Protein AF-A0A2V7AFZ6-F1 (afdb_monomer)

Radius of gyration: 11.43 Å; Cα contacts (8 Å, |Δi|>4): 87; chains: 1; bounding box: 21×25×34 Å

Nearest PDB structures (foldseek):
  7bev-assembly1_A  TM=9.613E-01  e=1.254E-01  Homo sapiens
  2gw1-assembly1_B  TM=9.669E-01  e=3.782E-01  Saccharomyces cerevisiae
  3uq3-assembly1_A  TM=9.406E-01  e=9.583E-01  Saccharomyces cerevisiae S288C
  2xpi-assembly1_D  TM=8.911E-01  e=7.596E-01  Schizosaccharomyces pombe
  8a61-assembly1_J  TM=9.153E-01  e=1.016E+00  Saccharomyces cerevisiae

pLDDT: mean 94.57, std 6.98, range [62.78, 98.69]

Secondary structure (DSSP, 8-state):
--HHHHHHHHHHHHHHHHHHHHTT-HHHHHHHHHHHHHH---HHHHHHHHHHHHHTT-HHHHHHTT-

Solvent-accessible surface area (backbone atoms only — not comparable to full-atom values): 3416 Å² total; per-residue (Å²): 132,54,75,65,58,30,46,51,53,15,50,56,29,28,54,51,14,49,58,29,41,78,70,67,40,42,72,62,12,46,58,27,17,52,52,8,41,73,52,34,78,47,73,66,34,33,53,52,38,19,51,45,27,45,76,72,68,38,52,76,63,18,54,61,50,75,112

Foldseek 3Di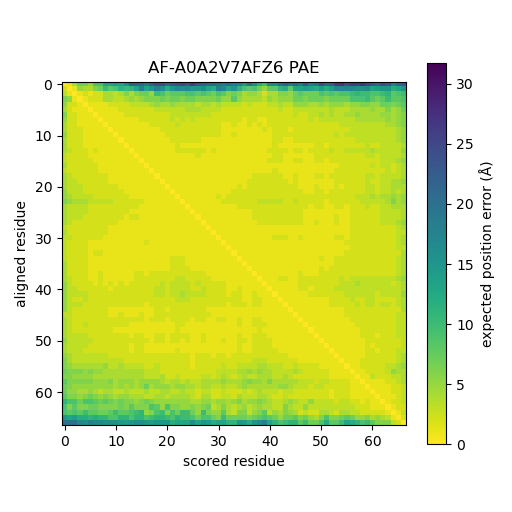:
DDPVVLLVQLVVLQVVLVVCVVVVVLVSSLVSLVVSVVSPNDLSSLQVNLVSCVVVVNNVRSVVSVD

Sequence (67 aa):
MDASEKRERATELWQEAYRRQMKGELDRAIELYKRSLEAWPTAEAHTFLGWTYSFQGRIEEATAECL

Mean predicted aligned error: 2.85 Å

Structure (mmCIF, N/CA/C/O backbone):
data_AF-A0A2V7AFZ6-F1
#
_entry.id   AF-A0A2V7AFZ6-F1
#
loop_
_atom_site.group_PDB
_atom_site.id
_atom_site.type_symbol
_atom_site.label_atom_id
_atom_site.label_alt_id
_atom_site.label_comp_id
_atom_site.label_asym_id
_atom_site.label_entity_id
_atom_site.label_seq_id
_atom_site.pdbx_PDB_ins_code
_atom_site.Cartn_x
_atom_site.Cartn_y
_atom_site.Cartn_z
_atom_site.occupancy
_atom_site.B_iso_or_equiv
_atom_site.auth_seq_id
_atom_site.auth_comp_id
_atom_site.auth_asym_id
_atom_site.auth_atom_id
_atom_site.pdbx_PDB_model_num
ATOM 1 N N . MET A 1 1 ? 4.719 -7.228 -22.555 1.00 62.78 1 MET A N 1
ATOM 2 C CA . MET A 1 1 ? 5.078 -6.339 -21.440 1.00 62.78 1 MET A CA 1
ATOM 3 C C . MET A 1 1 ? 6.392 -6.812 -20.878 1.00 62.78 1 MET A C 1
ATOM 5 O O . MET A 1 1 ? 6.461 -7.932 -20.374 1.00 62.78 1 MET A O 1
ATOM 9 N N . ASP A 1 2 ? 7.406 -5.984 -21.058 1.00 88.00 2 ASP A N 1
ATOM 10 C CA . ASP A 1 2 ? 8.736 -6.136 -20.490 1.00 88.00 2 ASP A CA 1
ATOM 11 C C . ASP A 1 2 ? 8.676 -6.055 -18.950 1.00 88.00 2 ASP A C 1
ATOM 13 O O . ASP A 1 2 ? 7.776 -5.443 -18.369 1.00 88.00 2 ASP A O 1
ATOM 17 N N . ALA A 1 3 ? 9.615 -6.710 -18.267 1.00 86.25 3 ALA A N 1
ATOM 18 C CA . ALA A 1 3 ? 9.695 -6.688 -16.808 1.00 86.25 3 ALA A CA 1
ATOM 19 C C . ALA A 1 3 ? 9.927 -5.262 -16.277 1.00 86.25 3 ALA A C 1
ATOM 21 O O . ALA A 1 3 ? 9.427 -4.921 -15.204 1.00 86.25 3 ALA A O 1
ATOM 22 N N . SER A 1 4 ? 10.625 -4.422 -17.051 1.00 91.00 4 SER A N 1
ATOM 23 C CA . SER A 1 4 ? 10.795 -2.998 -16.753 1.00 91.00 4 SER A CA 1
ATOM 24 C C . SER A 1 4 ? 9.452 -2.260 -16.743 1.00 91.00 4 SER A C 1
ATOM 26 O O . SER A 1 4 ? 9.110 -1.619 -15.751 1.00 91.00 4 SER A O 1
ATOM 28 N N . GLU A 1 5 ? 8.635 -2.449 -17.786 1.00 93.56 5 GLU A N 1
ATOM 29 C CA . GLU A 1 5 ? 7.313 -1.815 -17.916 1.00 93.56 5 GLU A CA 1
ATOM 30 C C . GLU A 1 5 ? 6.370 -2.212 -16.770 1.00 93.56 5 GLU A C 1
ATOM 32 O O . GLU A 1 5 ? 5.633 -1.382 -16.239 1.00 93.56 5 GLU A O 1
ATOM 37 N N . LYS A 1 6 ? 6.401 -3.482 -16.341 1.00 94.31 6 LYS A N 1
ATOM 38 C CA . LYS A 1 6 ? 5.588 -3.952 -15.205 1.00 94.31 6 LYS A CA 1
ATOM 39 C C . LYS A 1 6 ? 5.998 -3.298 -13.885 1.00 94.31 6 LYS A C 1
ATOM 41 O O . LYS A 1 6 ? 5.129 -2.912 -13.103 1.00 94.31 6 LYS A O 1
ATOM 46 N N . ARG A 1 7 ? 7.305 -3.151 -13.644 1.00 94.81 7 ARG A N 1
ATOM 47 C CA . ARG A 1 7 ? 7.841 -2.501 -12.436 1.00 94.81 7 ARG A CA 1
ATOM 48 C C . ARG A 1 7 ? 7.550 -1.006 -12.410 1.00 94.81 7 ARG A C 1
ATOM 50 O O . ARG A 1 7 ? 7.182 -0.479 -11.361 1.00 94.81 7 ARG A O 1
ATOM 57 N N . GLU A 1 8 ? 7.680 -0.331 -13.546 1.00 96.12 8 GLU A N 1
ATOM 58 C CA . GLU A 1 8 ? 7.316 1.081 -13.679 1.00 96.12 8 GLU A CA 1
ATOM 59 C C . GLU A 1 8 ? 5.822 1.270 -13.410 1.00 96.12 8 GLU A C 1
ATOM 61 O O . GLU A 1 8 ? 5.437 2.075 -12.562 1.00 96.12 8 GLU A O 1
ATOM 66 N N . ARG A 1 9 ? 4.978 0.423 -14.011 1.00 96.44 9 ARG A N 1
ATOM 67 C CA . ARG A 1 9 ? 3.535 0.464 -13.784 1.00 96.44 9 ARG A CA 1
ATOM 68 C C . ARG A 1 9 ? 3.155 0.236 -12.322 1.00 96.44 9 ARG A C 1
ATOM 70 O O . ARG A 1 9 ? 2.305 0.951 -11.791 1.00 96.44 9 ARG A O 1
ATOM 77 N N . ALA A 1 10 ? 3.772 -0.740 -11.660 1.00 97.56 10 ALA A N 1
ATOM 78 C CA . ALA A 1 10 ? 3.574 -0.956 -10.231 1.00 97.56 10 ALA A CA 1
ATOM 79 C C . ALA A 1 10 ? 4.006 0.269 -9.412 1.00 97.56 10 ALA A C 1
ATOM 81 O O . ALA A 1 10 ? 3.301 0.659 -8.478 1.00 97.56 10 ALA A O 1
ATOM 82 N N . THR A 1 11 ? 5.110 0.916 -9.804 1.00 97.19 11 THR A N 1
ATOM 83 C CA . THR A 1 11 ? 5.628 2.130 -9.159 1.00 97.19 11 THR A CA 1
ATOM 84 C C . THR A 1 11 ? 4.632 3.282 -9.219 1.00 97.19 11 THR A C 1
ATOM 86 O O . THR A 1 11 ? 4.309 3.880 -8.195 1.00 97.19 11 THR A O 1
ATOM 89 N N . GLU A 1 12 ? 4.073 3.552 -10.396 1.00 98.06 12 GLU A N 1
ATOM 90 C CA . GLU A 1 12 ? 3.038 4.576 -10.562 1.00 98.06 12 GLU A CA 1
ATOM 91 C C . GLU A 1 12 ? 1.805 4.299 -9.692 1.00 98.06 12 GLU A C 1
ATOM 93 O O . GLU A 1 12 ? 1.249 5.211 -9.072 1.00 98.06 12 GLU A O 1
ATOM 98 N N . LEU A 1 13 ? 1.377 3.033 -9.650 1.00 98.50 13 LEU A N 1
ATOM 99 C CA . LEU A 1 13 ? 0.181 2.611 -8.928 1.00 98.50 13 LEU A CA 1
ATOM 100 C C . LEU A 1 13 ? 0.339 2.773 -7.414 1.00 98.50 13 LEU A C 1
ATOM 102 O O . LEU A 1 13 ? -0.559 3.341 -6.792 1.00 98.50 13 LEU A O 1
ATOM 106 N N . TRP A 1 14 ? 1.461 2.345 -6.818 1.00 97.62 14 TRP A N 1
ATOM 107 C CA . TRP A 1 14 ? 1.647 2.505 -5.370 1.00 97.62 14 TRP A CA 1
ATOM 108 C C . TRP A 1 14 ? 1.865 3.974 -4.985 1.00 97.62 14 TRP A C 1
ATOM 110 O O . TRP A 1 14 ? 1.390 4.404 -3.938 1.00 97.62 14 TRP A O 1
ATOM 120 N N . GLN A 1 15 ? 2.501 4.785 -5.839 1.00 98.44 15 GLN A N 1
ATOM 121 C CA . GLN A 1 15 ? 2.639 6.222 -5.580 1.00 98.44 15 GLN A CA 1
ATOM 122 C C . GLN A 1 15 ? 1.289 6.950 -5.614 1.00 98.44 15 GLN A C 1
ATOM 124 O O . GLN A 1 15 ? 1.046 7.848 -4.805 1.00 98.44 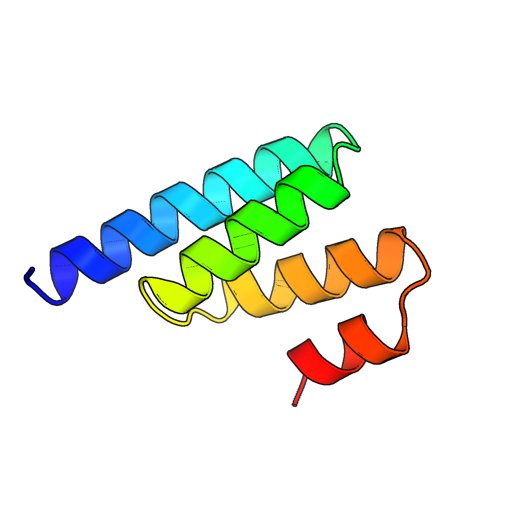15 GLN A O 1
ATOM 129 N N . GLU A 1 16 ? 0.396 6.585 -6.539 1.00 98.56 16 GLU A N 1
ATOM 130 C CA . GLU A 1 16 ? -0.975 7.105 -6.535 1.00 98.56 16 GLU A CA 1
ATOM 131 C C . GLU A 1 16 ? -1.750 6.606 -5.315 1.00 98.56 16 GLU A C 1
ATOM 133 O O . GLU A 1 16 ? -2.412 7.411 -4.663 1.00 98.56 16 GLU A O 1
ATOM 138 N N . ALA A 1 17 ? -1.619 5.327 -4.956 1.00 98.44 17 ALA A N 1
ATOM 139 C CA . ALA A 1 17 ? -2.217 4.772 -3.744 1.00 98.44 17 ALA A CA 1
ATOM 140 C C . ALA A 1 17 ? -1.796 5.561 -2.495 1.00 98.44 17 ALA A C 1
ATOM 142 O O . ALA A 1 17 ? -2.647 5.968 -1.705 1.00 98.44 17 ALA A O 1
ATOM 143 N N . TYR A 1 18 ? -0.508 5.886 -2.379 1.00 98.38 18 TYR A N 1
ATOM 144 C CA . TYR A 1 18 ? 0.028 6.687 -1.283 1.00 98.38 18 TYR A CA 1
ATOM 145 C C . TYR A 1 18 ? -0.583 8.087 -1.231 1.00 98.38 18 TYR A C 1
ATOM 147 O O . TYR A 1 18 ? -1.010 8.547 -0.172 1.00 98.38 18 TYR A O 1
ATOM 155 N N . ARG A 1 19 ? -0.737 8.759 -2.378 1.00 98.69 19 ARG A N 1
ATOM 156 C CA . ARG A 1 19 ? -1.428 10.060 -2.429 1.00 98.69 19 ARG A CA 1
ATOM 157 C C . ARG A 1 19 ? -2.879 9.972 -1.954 1.00 98.69 19 ARG A C 1
ATOM 159 O O . ARG A 1 19 ? -3.358 10.915 -1.328 1.00 98.69 19 ARG A O 1
ATOM 166 N N . ARG A 1 20 ? -3.579 8.872 -2.246 1.00 98.25 20 ARG A N 1
ATOM 167 C CA . ARG A 1 20 ? -4.958 8.624 -1.785 1.00 98.25 20 ARG A CA 1
ATOM 168 C C . ARG A 1 20 ? -5.002 8.352 -0.285 1.00 98.25 20 ARG A C 1
ATOM 170 O O . ARG A 1 20 ? -5.803 8.967 0.413 1.00 98.25 20 ARG A O 1
ATOM 177 N N . GLN A 1 21 ? -4.078 7.535 0.218 1.00 98.12 21 GLN A N 1
ATOM 178 C CA . GLN A 1 21 ? -3.916 7.258 1.645 1.00 98.12 21 GLN A CA 1
ATOM 179 C C . GLN A 1 21 ? -3.706 8.553 2.439 1.00 98.12 2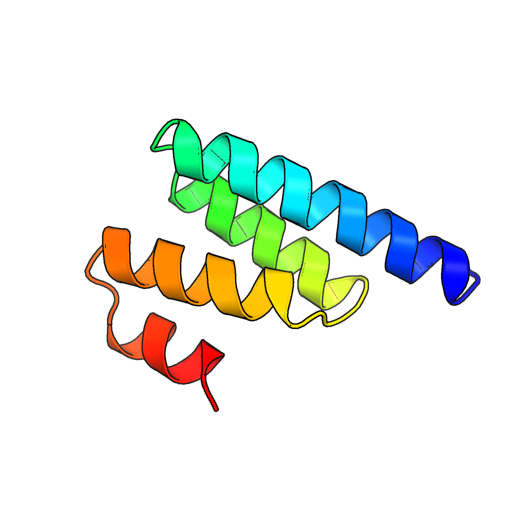1 GLN A C 1
ATOM 181 O O . GLN A 1 21 ? -4.407 8.794 3.418 1.00 98.12 21 GLN A O 1
ATOM 186 N N . MET A 1 22 ? -2.822 9.438 1.967 1.00 97.81 22 MET A N 1
ATOM 187 C CA . MET A 1 22 ? -2.550 10.732 2.608 1.00 97.81 22 MET A CA 1
ATOM 188 C C . MET A 1 22 ? -3.746 11.696 2.601 1.00 97.81 22 MET A C 1
ATOM 190 O O . MET A 1 22 ? -3.791 12.619 3.410 1.00 97.81 22 MET A O 1
ATOM 194 N N . LYS A 1 23 ? -4.723 11.491 1.711 1.00 97.94 23 LYS A N 1
ATOM 195 C CA . LYS A 1 23 ? -5.991 12.241 1.679 1.00 97.94 23 LYS A CA 1
ATOM 196 C C . LYS A 1 23 ? -7.086 11.614 2.549 1.00 97.94 23 LYS A C 1
ATOM 198 O O . LYS A 1 23 ? -8.184 12.156 2.608 1.00 97.94 23 LYS A O 1
ATOM 203 N N . GLY A 1 24 ? -6.816 10.476 3.192 1.00 97.00 24 GLY A N 1
ATOM 204 C CA . GLY A 1 24 ? -7.817 9.696 3.925 1.00 97.00 24 GLY A CA 1
ATOM 205 C C . GLY A 1 24 ? -8.738 8.866 3.024 1.00 97.00 24 GLY A C 1
ATOM 206 O O . GLY A 1 24 ? -9.686 8.260 3.511 1.00 97.00 24 GLY A O 1
ATOM 207 N N . GLU A 1 25 ? -8.462 8.789 1.718 1.00 98.25 25 GLU A N 1
ATOM 208 C CA . GLU A 1 25 ? -9.210 7.973 0.753 1.00 98.25 25 GLU A CA 1
ATOM 209 C C . GLU A 1 25 ? -8.741 6.502 0.833 1.00 98.25 25 GLU A C 1
ATOM 211 O O . GLU A 1 25 ? -8.213 5.944 -0.132 1.00 98.25 25 GLU A O 1
ATOM 216 N N . LEU A 1 26 ? -8.874 5.886 2.015 1.00 97.44 26 LEU A N 1
ATOM 217 C CA . LEU A 1 26 ? -8.218 4.617 2.366 1.00 97.44 26 LEU A CA 1
ATOM 218 C C . LEU A 1 26 ? -8.676 3.431 1.499 1.00 97.44 26 LEU A C 1
ATOM 220 O O . LEU A 1 26 ? -7.833 2.673 1.027 1.00 97.44 26 LEU A O 1
ATOM 224 N N . ASP A 1 27 ? -9.973 3.306 1.200 1.00 97.88 27 ASP A N 1
ATOM 225 C CA . ASP A 1 27 ? -10.476 2.228 0.328 1.00 97.88 27 ASP A CA 1
ATOM 226 C C . ASP A 1 27 ? -9.891 2.323 -1.085 1.00 97.88 27 ASP A C 1
ATOM 228 O O . ASP A 1 27 ? -9.474 1.327 -1.680 1.00 97.88 27 ASP A O 1
ATOM 232 N N . ARG A 1 28 ? -9.780 3.551 -1.607 1.00 97.88 28 ARG A N 1
ATOM 233 C CA . ARG A 1 28 ? -9.196 3.795 -2.927 1.00 97.88 28 ARG A CA 1
ATOM 234 C C . ARG A 1 28 ? -7.699 3.506 -2.940 1.00 97.88 28 ARG A C 1
ATOM 236 O O . ARG A 1 28 ? -7.188 2.994 -3.934 1.00 97.88 28 ARG A O 1
ATOM 243 N N . ALA A 1 29 ? -7.002 3.827 -1.851 1.00 98.56 29 ALA A N 1
ATOM 244 C CA . ALA A 1 29 ? -5.597 3.483 -1.683 1.00 98.56 29 ALA A CA 1
ATOM 245 C C . ALA A 1 29 ? -5.392 1.960 -1.695 1.00 98.56 29 ALA A C 1
ATOM 247 O O . ALA A 1 29 ? -4.531 1.478 -2.427 1.00 98.56 29 ALA A O 1
ATOM 248 N N . ILE A 1 30 ? -6.231 1.199 -0.984 1.00 98.31 30 ILE A N 1
ATOM 249 C CA . ILE A 1 30 ? -6.181 -0.273 -0.958 1.00 98.31 30 ILE A CA 1
ATOM 250 C C . ILE A 1 30 ? -6.328 -0.866 -2.362 1.00 98.31 30 ILE A C 1
ATOM 252 O O . ILE A 1 30 ? -5.518 -1.703 -2.761 1.00 98.31 30 ILE A O 1
ATOM 256 N N . GLU A 1 31 ? -7.322 -0.421 -3.138 1.00 98.31 31 GLU A N 1
ATOM 257 C CA . GLU A 1 31 ? -7.509 -0.883 -4.522 1.00 98.31 31 GLU A CA 1
ATOM 258 C C . GLU A 1 31 ? -6.258 -0.648 -5.380 1.00 98.31 31 GLU A C 1
ATOM 260 O O . GLU A 1 31 ? -5.862 -1.501 -6.176 1.00 98.31 31 GLU A O 1
ATOM 265 N N . LEU A 1 32 ? -5.624 0.515 -5.228 1.00 98.56 32 LEU A N 1
ATOM 266 C CA . LEU A 1 32 ? -4.448 0.884 -6.009 1.00 98.56 32 LEU A CA 1
ATOM 267 C C . LEU A 1 32 ? -3.194 0.118 -5.579 1.00 98.56 32 LEU A C 1
ATOM 269 O O . LEU A 1 32 ? -2.434 -0.304 -6.451 1.00 98.56 32 LEU A O 1
ATOM 273 N N . TYR A 1 33 ? -2.996 -0.116 -4.279 1.00 98.44 33 TYR A N 1
ATOM 274 C CA . TYR A 1 33 ? -1.901 -0.958 -3.794 1.00 98.44 33 TYR A CA 1
ATOM 275 C C . TYR A 1 33 ? -2.039 -2.399 -4.285 1.00 98.44 33 TYR A C 1
ATOM 277 O O . TYR A 1 33 ? -1.073 -2.954 -4.801 1.00 98.44 33 TYR A O 1
ATOM 285 N N . LYS A 1 34 ? -3.243 -2.983 -4.241 1.00 98.12 34 LYS A N 1
ATOM 286 C CA . LYS A 1 34 ? -3.481 -4.331 -4.786 1.00 98.12 34 LYS A CA 1
ATOM 287 C C . LYS A 1 34 ? -3.161 -4.414 -6.274 1.00 98.12 34 LYS A C 1
ATOM 289 O O . LYS A 1 34 ? -2.433 -5.303 -6.697 1.00 98.12 34 LYS A O 1
ATOM 294 N N . ARG A 1 35 ? -3.609 -3.431 -7.061 1.00 98.12 35 ARG A N 1
ATOM 295 C CA . ARG A 1 35 ? -3.277 -3.349 -8.493 1.00 98.12 35 ARG A CA 1
ATOM 296 C C . ARG A 1 35 ? -1.781 -3.157 -8.746 1.00 98.12 35 ARG A C 1
ATOM 298 O O . ARG A 1 35 ? -1.276 -3.638 -9.756 1.00 98.12 35 ARG A O 1
ATOM 305 N N . SER A 1 36 ? -1.079 -2.437 -7.867 1.00 98.31 36 SER A N 1
ATOM 306 C CA . SER A 1 36 ? 0.382 -2.321 -7.922 1.00 98.31 36 SER A CA 1
ATOM 307 C C . SER A 1 36 ? 1.033 -3.695 -7.753 1.00 98.31 36 SER A C 1
ATOM 309 O O . SER A 1 36 ? 1.809 -4.100 -8.615 1.00 98.31 36 SER A O 1
ATOM 311 N N . LEU A 1 37 ? 0.627 -4.448 -6.726 1.00 97.19 37 LEU A N 1
ATOM 312 C CA . LEU A 1 37 ? 1.132 -5.792 -6.432 1.00 97.19 37 LEU A CA 1
ATOM 313 C C . LEU A 1 37 ? 0.803 -6.813 -7.532 1.00 97.19 37 LEU A C 1
ATOM 315 O O . LEU A 1 37 ? 1.642 -7.648 -7.861 1.00 97.19 37 LEU A O 1
ATOM 319 N N . GLU A 1 38 ? -0.379 -6.719 -8.147 1.00 97.12 38 GLU A N 1
ATOM 320 C CA . GLU A 1 38 ? -0.758 -7.523 -9.319 1.00 97.12 38 GLU A CA 1
ATOM 321 C C . GLU A 1 38 ? 0.131 -7.235 -10.538 1.00 97.12 38 GLU A C 1
ATOM 323 O O . GLU A 1 38 ? 0.448 -8.143 -11.310 1.00 97.12 38 GLU A O 1
ATOM 328 N N . ALA A 1 39 ? 0.532 -5.972 -10.733 1.00 96.69 39 ALA A N 1
ATOM 329 C CA . ALA A 1 39 ? 1.431 -5.589 -11.817 1.00 96.69 39 ALA A CA 1
ATOM 330 C C . ALA A 1 39 ? 2.863 -6.072 -11.549 1.00 96.69 39 ALA A C 1
ATOM 332 O O . ALA A 1 39 ? 3.491 -6.679 -12.424 1.00 96.69 39 ALA A O 1
ATOM 333 N N . TRP A 1 40 ? 3.369 -5.804 -10.345 1.00 97.12 40 TRP A N 1
ATOM 334 C CA . TRP A 1 40 ? 4.647 -6.293 -9.851 1.00 97.12 40 TRP A CA 1
ATOM 335 C C . TRP A 1 40 ? 4.705 -6.186 -8.316 1.00 97.12 40 TRP A C 1
ATOM 337 O O . TRP A 1 40 ? 4.602 -5.076 -7.792 1.00 97.12 40 TRP A O 1
ATOM 347 N N . PRO A 1 41 ? 4.947 -7.287 -7.584 1.00 95.94 41 PRO A N 1
ATOM 348 C CA . PRO A 1 41 ? 5.085 -7.238 -6.131 1.00 95.94 41 PRO A CA 1
ATOM 349 C C . PRO A 1 41 ? 6.282 -6.383 -5.687 1.00 95.94 41 PRO A C 1
ATOM 351 O O . PRO A 1 41 ? 7.414 -6.600 -6.132 1.00 95.94 41 PRO A O 1
ATOM 354 N N . THR A 1 42 ? 6.049 -5.41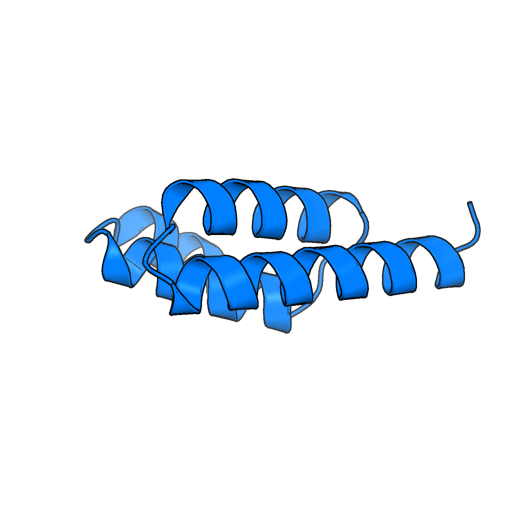8 -4.795 1.00 95.12 42 THR A N 1
ATOM 355 C CA . THR A 1 42 ? 7.090 -4.561 -4.205 1.00 95.12 42 THR A CA 1
ATOM 356 C C . THR A 1 42 ? 6.915 -4.451 -2.695 1.00 95.12 42 THR A C 1
ATOM 358 O O . THR A 1 42 ? 5.800 -4.516 -2.174 1.00 95.12 42 THR A O 1
ATOM 361 N N . ALA A 1 43 ? 8.028 -4.260 -1.983 1.00 95.31 43 ALA A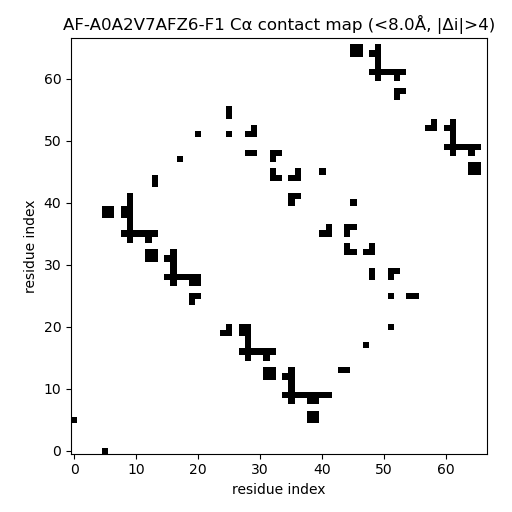 N 1
ATOM 362 C CA . ALA A 1 43 ? 8.016 -4.107 -0.530 1.00 95.31 43 ALA A CA 1
ATOM 363 C C . ALA A 1 43 ? 7.255 -2.842 -0.099 1.00 95.31 43 ALA A C 1
ATOM 365 O O . ALA A 1 43 ? 6.545 -2.854 0.905 1.00 95.31 43 ALA A O 1
ATOM 366 N N . GLU A 1 44 ? 7.362 -1.762 -0.875 1.00 95.50 44 GLU A N 1
ATOM 367 C CA . GLU A 1 44 ? 6.660 -0.504 -0.636 1.00 95.50 44 GLU A CA 1
ATOM 368 C C . GLU A 1 44 ? 5.144 -0.696 -0.689 1.00 95.50 44 GLU A C 1
ATOM 370 O O . GLU A 1 44 ? 4.439 -0.248 0.215 1.00 95.50 44 GLU A O 1
ATOM 375 N N . ALA A 1 45 ? 4.636 -1.395 -1.709 1.00 96.94 45 ALA A N 1
ATOM 376 C CA . ALA A 1 45 ? 3.202 -1.608 -1.851 1.00 96.94 45 ALA A CA 1
ATOM 377 C C . ALA A 1 45 ? 2.636 -2.462 -0.705 1.00 96.94 45 ALA A C 1
ATOM 379 O O . ALA A 1 45 ? 1.610 -2.079 -0.150 1.00 96.94 45 ALA A O 1
ATOM 380 N N . HIS A 1 46 ? 3.323 -3.531 -0.283 1.00 97.06 46 HIS A N 1
ATOM 381 C CA . HIS A 1 46 ? 2.928 -4.315 0.898 1.00 97.06 46 HIS A CA 1
ATOM 382 C C . HIS A 1 46 ? 2.962 -3.482 2.189 1.00 97.06 46 HIS A C 1
ATOM 384 O O . HIS A 1 46 ? 1.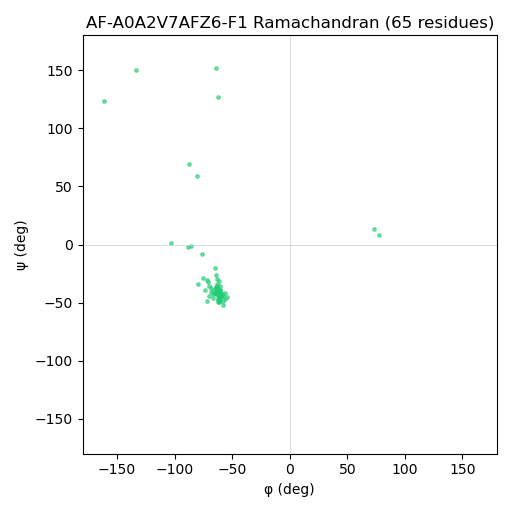990 -3.454 2.943 1.00 97.06 46 HIS A O 1
ATOM 390 N N . THR A 1 47 ? 4.044 -2.726 2.412 1.00 96.31 47 THR A N 1
ATOM 391 C CA . THR A 1 47 ? 4.214 -1.895 3.618 1.00 96.31 47 THR A CA 1
ATOM 392 C C . THR A 1 47 ? 3.074 -0.892 3.762 1.00 96.31 47 THR A C 1
ATOM 394 O O . THR A 1 47 ? 2.423 -0.809 4.806 1.00 96.31 47 THR A O 1
ATOM 397 N N . PHE A 1 48 ? 2.807 -0.126 2.704 1.00 97.38 48 PHE A N 1
ATOM 398 C CA . PHE A 1 48 ? 1.787 0.907 2.771 1.00 97.38 48 PHE A CA 1
ATOM 399 C C . PHE A 1 48 ? 0.363 0.345 2.719 1.00 97.38 48 PHE A C 1
ATOM 401 O O . PHE A 1 48 ? -0.534 0.938 3.325 1.00 97.38 48 PHE A O 1
ATOM 408 N N . LEU A 1 49 ? 0.141 -0.801 2.067 1.00 97.88 49 LEU A N 1
ATOM 409 C CA . LEU A 1 49 ? -1.132 -1.517 2.131 1.00 97.88 49 LEU A CA 1
ATOM 410 C C . LEU A 1 49 ? -1.431 -1.970 3.564 1.00 97.88 49 LEU A C 1
ATOM 412 O O . LEU A 1 49 ? -2.507 -1.665 4.081 1.00 97.88 49 LEU A O 1
ATOM 416 N N . GLY A 1 50 ? -0.455 -2.579 4.242 1.00 97.50 50 GLY A N 1
ATOM 417 C CA . GLY A 1 50 ? -0.575 -2.967 5.647 1.00 97.50 50 GLY A CA 1
ATOM 418 C C . GLY A 1 50 ? -0.875 -1.776 6.561 1.00 97.50 50 GLY A C 1
ATOM 419 O O . GLY A 1 50 ? -1.786 -1.828 7.390 1.00 97.50 50 GLY A O 1
ATOM 420 N N . TRP A 1 51 ? -0.189 -0.645 6.369 1.00 97.12 51 TRP A N 1
ATOM 421 C CA . TRP A 1 51 ? -0.486 0.585 7.118 1.00 97.12 51 TRP A CA 1
ATOM 422 C C . TRP A 1 51 ? -1.884 1.131 6.824 1.00 97.12 51 TRP A C 1
ATOM 424 O O . TRP A 1 51 ? -2.570 1.592 7.734 1.00 97.12 51 TRP A O 1
ATOM 434 N N . THR A 1 52 ? -2.331 1.060 5.570 1.00 97.69 52 THR A N 1
ATOM 435 C CA . THR A 1 52 ? -3.672 1.510 5.177 1.00 97.69 52 THR A CA 1
ATOM 43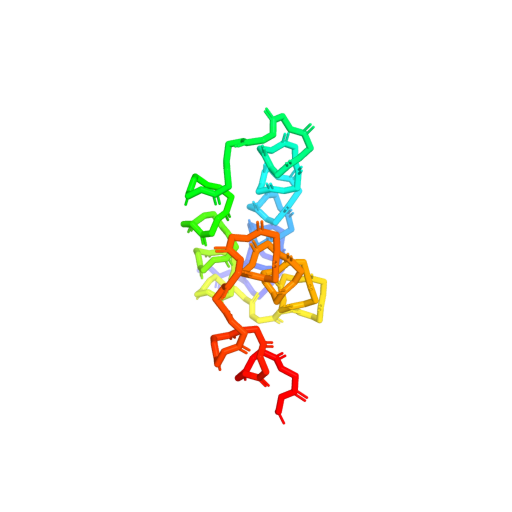6 C C . THR A 1 52 ? -4.755 0.659 5.840 1.00 97.69 52 THR A C 1
ATOM 438 O O . THR A 1 52 ? -5.721 1.209 6.369 1.00 97.69 52 THR A O 1
ATOM 441 N N . TYR A 1 53 ? -4.568 -0.663 5.898 1.00 97.88 53 TYR A N 1
ATOM 442 C CA . TYR A 1 53 ? -5.440 -1.556 6.661 1.00 97.88 53 TYR A CA 1
ATOM 443 C C . TYR A 1 53 ? -5.434 -1.233 8.157 1.00 97.88 53 TYR A C 1
ATOM 445 O O . TYR A 1 53 ? -6.499 -1.139 8.770 1.00 97.88 53 TYR A O 1
ATOM 453 N N . SER A 1 54 ? -4.260 -0.960 8.732 1.00 95.50 54 SER A N 1
ATOM 454 C CA . SER A 1 54 ? -4.138 -0.542 10.131 1.00 95.50 54 SER A CA 1
ATOM 455 C C . SER A 1 54 ? -4.905 0.754 10.423 1.00 95.50 54 SER A C 1
ATOM 457 O O . SER A 1 54 ? -5.624 0.820 11.420 1.00 95.50 54 SER A O 1
ATOM 459 N N . PHE A 1 55 ? -4.858 1.748 9.528 1.00 94.81 55 PHE A N 1
ATOM 460 C CA . PHE A 1 55 ? -5.637 2.987 9.663 1.00 94.81 55 PHE A CA 1
ATOM 461 C C . PHE A 1 55 ? -7.155 2.771 9.602 1.00 94.81 55 PHE A C 1
ATOM 463 O O . PHE A 1 55 ? -7.897 3.555 10.190 1.00 94.81 55 PHE A O 1
ATOM 470 N N . GLN A 1 56 ? -7.626 1.707 8.943 1.00 95.62 56 GLN A N 1
ATOM 471 C CA . GLN A 1 56 ? -9.037 1.300 8.957 1.00 95.62 56 GLN A CA 1
ATOM 472 C C . GLN A 1 56 ? -9.407 0.399 10.150 1.00 95.62 56 GLN A C 1
ATOM 474 O O . GLN A 1 56 ? -10.560 -0.009 10.264 1.00 95.62 56 GLN A O 1
ATOM 479 N N . GLY A 1 57 ? -8.455 0.056 11.023 1.00 94.75 57 GLY A N 1
ATOM 480 C CA . GLY A 1 57 ? -8.660 -0.911 12.106 1.00 94.75 57 GLY A CA 1
ATOM 481 C C . GLY A 1 57 ? -8.743 -2.371 11.642 1.00 94.75 57 GLY A C 1
ATOM 482 O O . GLY A 1 57 ? -9.133 -3.234 12.422 1.00 94.75 57 GLY A O 1
ATOM 483 N N . ARG A 1 58 ? -8.368 -2.662 10.391 1.00 95.00 58 ARG A N 1
ATOM 484 C CA . ARG A 1 58 ? -8.378 -4.000 9.777 1.00 95.00 58 ARG A CA 1
ATOM 485 C C . ARG A 1 58 ? -7.066 -4.725 10.069 1.00 95.00 58 ARG A C 1
ATOM 487 O O . ARG A 1 58 ? -6.206 -4.872 9.203 1.00 95.00 58 ARG A O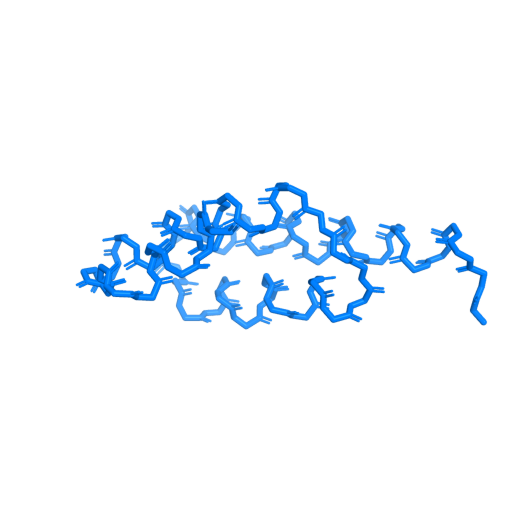 1
ATOM 494 N N . ILE A 1 59 ? -6.864 -5.092 11.330 1.00 91.62 59 ILE A N 1
ATOM 495 C CA . ILE A 1 59 ? -5.558 -5.544 11.826 1.00 91.62 59 ILE A CA 1
ATOM 496 C C . ILE A 1 59 ? -5.167 -6.912 11.260 1.00 91.62 59 ILE A C 1
ATOM 498 O O . ILE A 1 59 ? -3.998 -7.121 10.951 1.00 91.62 59 ILE A O 1
ATOM 502 N N . GLU A 1 60 ? -6.124 -7.814 11.055 1.00 91.31 60 GLU A N 1
ATOM 503 C CA . GLU A 1 60 ? -5.887 -9.140 10.471 1.00 91.31 60 GLU A CA 1
ATOM 504 C C . GLU A 1 60 ? -5.365 -9.050 9.034 1.00 91.31 60 GLU A C 1
ATOM 506 O O . GLU A 1 60 ? -4.526 -9.838 8.607 1.00 91.31 60 GLU A O 1
ATOM 511 N N . GLU A 1 61 ? -5.848 -8.068 8.280 1.00 91.00 61 GLU A N 1
ATOM 512 C CA . GLU A 1 61 ? -5.426 -7.847 6.900 1.00 91.00 61 GLU A CA 1
ATOM 513 C C . GLU A 1 61 ? -4.086 -7.115 6.859 1.00 91.00 61 GLU A C 1
ATOM 515 O O . GLU A 1 61 ? -3.243 -7.421 6.024 1.00 91.00 61 GLU A O 1
ATOM 520 N N . ALA A 1 62 ? -3.838 -6.215 7.815 1.00 91.12 62 ALA A N 1
ATOM 521 C CA . ALA A 1 62 ? -2.542 -5.568 7.967 1.00 91.12 62 ALA A CA 1
ATOM 522 C C . ALA A 1 62 ? -1.413 -6.561 8.293 1.00 91.12 62 ALA A C 1
ATOM 524 O O . ALA A 1 62 ? -0.309 -6.413 7.775 1.00 91.12 62 ALA A O 1
ATOM 525 N N . THR A 1 63 ? -1.663 -7.569 9.137 1.00 88.75 63 THR A N 1
ATOM 526 C CA . THR A 1 63 ? -0.646 -8.576 9.483 1.00 88.75 63 THR A CA 1
ATOM 527 C C . THR A 1 63 ? -0.358 -9.537 8.338 1.00 88.75 63 THR A C 1
ATOM 529 O O . THR A 1 63 ? 0.778 -9.989 8.217 1.00 88.75 63 THR A O 1
ATOM 532 N N . ALA A 1 64 ? -1.342 -9.814 7.479 1.00 87.50 64 ALA A N 1
ATOM 533 C CA . ALA A 1 64 ? -1.153 -10.64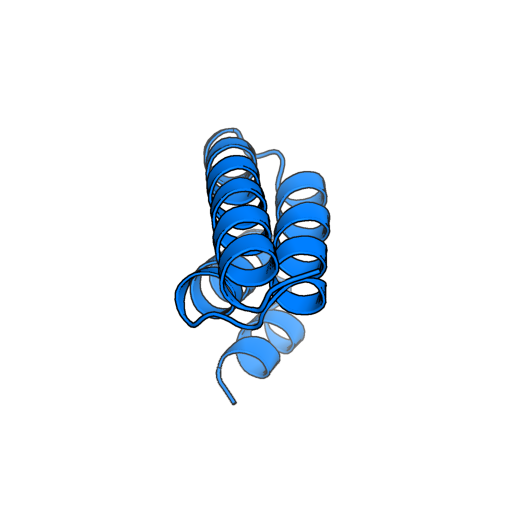6 6.295 1.00 87.50 64 ALA A CA 1
ATOM 534 C C . ALA A 1 64 ? -0.160 -10.035 5.291 1.00 87.50 64 ALA A C 1
ATOM 536 O O . ALA A 1 64 ? 0.551 -10.773 4.619 1.00 87.50 64 ALA A O 1
ATOM 537 N N . GLU A 1 65 ? -0.060 -8.704 5.231 1.00 85.44 65 GLU A N 1
ATOM 538 C CA . GLU A 1 65 ? 0.906 -7.995 4.376 1.00 85.44 65 GLU A CA 1
ATOM 539 C C . GLU A 1 65 ? 2.349 -8.018 4.922 1.00 85.44 65 GLU A C 1
ATOM 541 O O . GLU A 1 65 ? 3.274 -7.586 4.236 1.00 85.44 65 GLU A O 1
ATOM 546 N N . CYS A 1 66 ? 2.556 -8.500 6.153 1.00 72.06 66 CYS A N 1
ATOM 547 C CA . CYS A 1 66 ? 3.861 -8.563 6.821 1.00 72.06 66 CYS A CA 1
ATOM 548 C C . CYS A 1 66 ? 4.491 -9.973 6.838 1.00 72.06 66 CYS A C 1
ATOM 550 O O . CYS A 1 66 ? 5.548 -10.139 7.453 1.00 72.06 66 CYS A O 1
ATOM 552 N N . LEU A 1 67 ? 3.835 -10.975 6.240 1.00 63.62 67 LEU A N 1
ATOM 553 C CA . LEU A 1 67 ? 4.266 -12.383 6.193 1.00 63.62 67 LEU A CA 1
ATOM 554 C C . LEU A 1 67 ? 5.005 -12.713 4.891 1.00 63.62 67 LEU A C 1
ATOM 556 O O . LEU A 1 67 ? 5.980 -13.495 4.976 1.00 63.62 67 LEU A O 1
#